Protein AF-A0A3M9ZTN8-F1 (afdb_monomer_lite)

Radius of gyration: 15.37 Å; chains: 1; bounding box: 34×34×35 Å

Secondary structure (DSSP, 8-state):
--GGGS---S---TTTS-HIIIIIHHHHHH-SEEEEEES---HHHHHHHHHHSHHHHTTSSEEEEEE-----HHHHHHHHHHHS---SS--GGGTTTSSTT--

pLDDT: mean 78.93, std 18.33, range [30.03, 96.69]

Foldseek 3Di:
DAPVPQDADPDDDPVPDPCVVRPVVVDLQHDQEDEEEEADDDPVVVLCSCAVHPCNQQNSHDYYYHYVDDDDPVRVVVVCVQPVDPDGGRNSPVVVPPPPVPD

Structure (mmCIF, N/CA/C/O backbone):
data_AF-A0A3M9ZTN8-F1
#
_entry.id   AF-A0A3M9ZTN8-F1
#
loop_
_atom_site.group_PDB
_atom_site.id
_atom_site.type_symbol
_atom_site.label_atom_id
_atom_site.label_alt_id
_atom_site.label_comp_id
_atom_site.label_asym_id
_atom_site.label_entity_id
_atom_site.label_seq_id
_atom_site.pdbx_PDB_ins_code
_atom_site.Cartn_x
_atom_site.Cartn_y
_atom_site.Cartn_z
_atom_site.occupancy
_atom_site.B_iso_or_equiv
_atom_site.auth_seq_id
_atom_site.auth_comp_id
_atom_site.auth_asym_id
_atom_site.auth_atom_id
_atom_site.pdbx_PDB_model_num
ATOM 1 N N . MET A 1 1 ? -10.813 4.410 13.315 1.00 75.19 1 MET A N 1
ATOM 2 C CA . MET A 1 1 ? -11.211 3.034 12.984 1.00 75.19 1 MET A CA 1
ATOM 3 C C . MET A 1 1 ? -9.934 2.231 12.808 1.00 75.19 1 MET A C 1
ATOM 5 O O . MET A 1 1 ? -8.999 2.741 12.196 1.00 75.19 1 MET A O 1
ATOM 9 N N . SER A 1 2 ? -9.822 1.067 13.442 1.00 88.12 2 SER A N 1
ATOM 10 C CA . SER A 1 2 ? -8.647 0.196 13.299 1.00 88.12 2 SER A CA 1
ATOM 11 C C . SER A 1 2 ? -8.806 -0.742 12.097 1.00 88.12 2 SER A C 1
ATOM 13 O O . SER A 1 2 ? -9.921 -0.993 11.655 1.00 88.12 2 SER A O 1
ATOM 15 N N . LEU A 1 3 ? -7.709 -1.308 11.575 1.00 93.00 3 LEU A N 1
ATOM 16 C CA . LEU A 1 3 ? -7.790 -2.294 10.481 1.00 93.00 3 LEU A CA 1
ATOM 17 C C . LEU A 1 3 ? -8.637 -3.529 10.842 1.00 93.00 3 LEU A C 1
ATOM 19 O O . LEU A 1 3 ? -9.155 -4.181 9.948 1.00 93.00 3 LEU A O 1
ATOM 23 N N . LYS A 1 4 ? -8.784 -3.843 12.138 1.00 92.31 4 LYS A N 1
ATOM 24 C CA . LYS A 1 4 ? -9.593 -4.974 12.623 1.00 92.31 4 LYS A CA 1
ATOM 25 C C . LYS A 1 4 ? -11.100 -4.728 12.526 1.00 92.31 4 LYS A C 1
ATOM 27 O O . LYS A 1 4 ? -11.866 -5.672 12.637 1.00 92.31 4 LYS A O 1
ATOM 32 N N . GLU A 1 5 ? -11.509 -3.469 12.392 1.00 94.69 5 GLU A N 1
ATOM 33 C CA . GLU A 1 5 ? -12.914 -3.057 12.289 1.00 94.69 5 GLU A CA 1
ATOM 34 C C . GLU A 1 5 ? -13.371 -2.930 10.831 1.00 94.69 5 GLU A C 1
ATOM 36 O O . GLU A 1 5 ? -14.537 -2.638 10.584 1.00 94.69 5 GLU A O 1
ATOM 41 N N . ILE A 1 6 ? -12.460 -3.103 9.868 1.00 95.19 6 ILE A N 1
ATOM 42 C CA . ILE A 1 6 ? -12.795 -3.066 8.447 1.00 95.19 6 ILE A CA 1
ATOM 43 C C . ILE A 1 6 ? -13.374 -4.424 8.065 1.00 95.19 6 ILE A C 1
ATOM 45 O O . ILE A 1 6 ? -12.719 -5.450 8.246 1.00 95.19 6 ILE A O 1
ATOM 49 N N . ASP A 1 7 ? -14.581 -4.408 7.511 1.00 94.94 7 ASP A N 1
ATOM 50 C CA . ASP A 1 7 ? -15.203 -5.589 6.928 1.00 94.94 7 ASP A CA 1
ATOM 51 C C . ASP A 1 7 ? -14.527 -5.905 5.587 1.00 94.94 7 ASP A C 1
ATOM 53 O O . ASP A 1 7 ? -14.660 -5.158 4.616 1.00 94.94 7 ASP A O 1
ATOM 57 N N . LEU A 1 8 ? -13.714 -6.961 5.564 1.00 95.31 8 LEU A N 1
ATOM 58 C CA . LEU A 1 8 ? -12.953 -7.388 4.394 1.00 95.31 8 LEU A CA 1
ATOM 59 C C . LEU A 1 8 ? -13.432 -8.767 3.947 1.00 95.31 8 LEU A C 1
ATOM 61 O O . LEU A 1 8 ? -13.597 -9.668 4.767 1.00 95.31 8 LEU A O 1
ATOM 65 N N . LYS A 1 9 ? -13.557 -8.956 2.630 1.00 95.75 9 LYS A N 1
ATOM 66 C CA . LYS A 1 9 ? -13.735 -10.283 2.033 1.00 95.75 9 LYS A CA 1
ATOM 67 C C . LYS A 1 9 ? -12.527 -11.174 2.338 1.00 95.75 9 LYS A C 1
ATOM 69 O O . LYS A 1 9 ? -11.395 -10.695 2.427 1.00 95.75 9 LYS A O 1
ATOM 74 N N . GLU A 1 10 ? -12.769 -12.478 2.421 1.00 95.00 10 GLU A N 1
ATOM 75 C CA . GLU A 1 10 ? -11.701 -13.480 2.534 1.00 95.00 10 GLU A CA 1
ATOM 76 C C . GLU A 1 10 ? -10.827 -13.534 1.271 1.00 95.00 10 GLU A C 1
ATOM 78 O O . GLU A 1 10 ? -9.620 -13.756 1.356 1.00 95.00 10 GLU A O 1
ATOM 83 N N . GLU A 1 11 ? -11.425 -13.281 0.103 1.00 96.00 11 GLU A N 1
ATOM 84 C CA . GLU A 1 11 ? -10.753 -13.259 -1.193 1.00 96.00 11 GLU A CA 1
ATOM 85 C C . GLU A 1 11 ? -11.188 -12.034 -2.004 1.00 96.00 11 GLU A C 1
ATOM 87 O O . GLU A 1 11 ? -12.361 -11.657 -2.015 1.00 96.00 11 GLU A O 1
ATOM 92 N N . TYR A 1 12 ? -10.226 -11.451 -2.719 1.00 96.25 12 TYR A N 1
ATOM 93 C CA . TYR A 1 12 ? -10.460 -10.437 -3.739 1.00 96.25 12 TYR A CA 1
ATOM 94 C C . TYR A 1 12 ? -9.850 -10.897 -5.057 1.00 96.25 12 TYR A C 1
ATOM 96 O O . TYR A 1 12 ? -8.690 -11.311 -5.114 1.00 96.25 12 TYR A O 1
ATOM 104 N N . ARG A 1 13 ? -10.616 -10.763 -6.132 1.00 94.75 13 ARG A N 1
ATOM 105 C CA . ARG A 1 13 ? -10.252 -11.162 -7.484 1.00 94.75 13 ARG A CA 1
ATOM 106 C C . ARG A 1 13 ? -10.281 -9.962 -8.411 1.00 94.75 13 ARG A C 1
ATOM 108 O O . ARG A 1 13 ? -11.320 -9.351 -8.610 1.00 94.75 13 ARG A O 1
ATOM 115 N N . SER A 1 14 ? -9.153 -9.642 -9.038 1.00 90.00 14 SER A N 1
ATOM 116 C CA . SER A 1 14 ? -9.021 -8.412 -9.836 1.00 90.00 14 SER A CA 1
ATOM 117 C C . SER A 1 14 ? -9.903 -8.380 -11.083 1.00 90.00 14 SER A C 1
ATOM 119 O O . SER A 1 14 ? -10.125 -7.315 -11.644 1.00 90.00 14 SER A O 1
ATOM 121 N N . ASP A 1 15 ? -10.359 -9.543 -11.549 1.00 94.31 15 ASP A N 1
ATOM 122 C CA . ASP A 1 15 ? -11.289 -9.680 -12.671 1.00 94.31 15 ASP A CA 1
ATOM 123 C C . ASP A 1 15 ? -12.760 -9.482 -12.271 1.00 94.31 15 ASP A C 1
ATOM 125 O O . ASP A 1 15 ? -13.619 -9.415 -13.147 1.00 94.31 15 ASP A O 1
ATOM 129 N N . LYS A 1 16 ? -13.060 -9.405 -10.969 1.00 95.81 16 LYS A N 1
ATOM 130 C CA . LYS A 1 16 ? -14.431 -9.350 -10.438 1.00 95.81 16 LYS A CA 1
ATOM 131 C C . LYS A 1 16 ? -14.669 -8.187 -9.484 1.00 95.81 16 LYS A C 1
ATOM 133 O O . LYS A 1 16 ? -15.743 -7.598 -9.513 1.00 95.81 16 LYS A O 1
ATOM 138 N N . ASP A 1 17 ? -13.688 -7.889 -8.647 1.00 96.69 17 ASP A N 1
ATOM 139 C CA . ASP A 1 17 ? -13.784 -6.932 -7.556 1.00 96.69 17 ASP A CA 1
ATOM 140 C C . A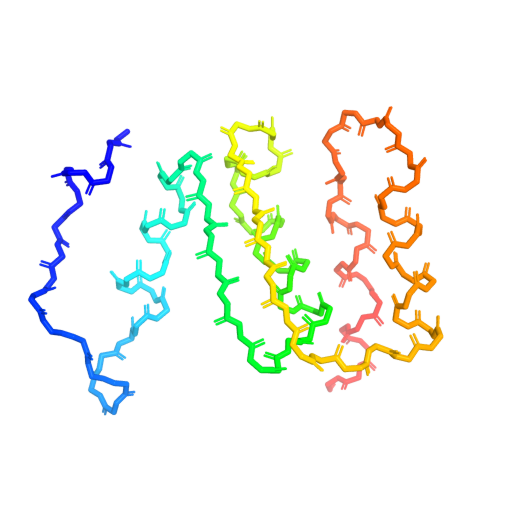SP A 1 17 ? -13.024 -5.649 -7.892 1.00 96.69 17 ASP A C 1
ATOM 142 O O . ASP A 1 17 ? -11.932 -5.679 -8.475 1.00 96.69 17 ASP A O 1
ATOM 146 N N . ASP A 1 18 ? -13.547 -4.512 -7.431 1.00 94.19 18 ASP A N 1
ATOM 147 C CA . ASP A 1 18 ? -12.773 -3.275 -7.407 1.00 94.19 18 ASP A CA 1
ATOM 148 C C . ASP A 1 18 ? -11.830 -3.295 -6.198 1.00 94.19 18 ASP A C 1
ATOM 150 O O . ASP A 1 18 ? -12.076 -2.680 -5.162 1.00 94.19 18 ASP A O 1
ATOM 154 N N . ILE A 1 19 ? -10.710 -4.012 -6.327 1.00 92.69 19 ILE A N 1
ATOM 155 C CA . ILE A 1 19 ? -9.709 -4.148 -5.254 1.00 92.69 19 ILE A CA 1
ATOM 156 C C . ILE A 1 19 ? -9.215 -2.775 -4.769 1.00 92.69 19 ILE A C 1
ATOM 158 O O . ILE A 1 19 ? -8.842 -2.610 -3.604 1.00 92.69 19 ILE A O 1
ATOM 162 N N . VAL A 1 20 ? -9.193 -1.771 -5.650 1.00 87.81 20 VAL A N 1
ATOM 163 C CA . VAL A 1 20 ? -8.735 -0.430 -5.286 1.00 87.81 20 VAL A CA 1
ATOM 164 C C . VAL A 1 20 ? -9.688 0.182 -4.270 1.00 87.81 20 VAL A C 1
ATOM 166 O O . VAL A 1 20 ? -9.242 0.574 -3.190 1.00 87.81 20 VAL A O 1
ATOM 169 N N . SER A 1 21 ? -10.976 0.236 -4.596 1.00 90.62 21 SER A N 1
ATOM 170 C CA . SER A 1 21 ? -11.989 0.862 -3.745 1.00 90.62 21 SER A CA 1
ATOM 171 C C . SER A 1 21 ? -12.362 -0.005 -2.543 1.00 90.62 21 SER A C 1
ATOM 173 O O . SER A 1 21 ? -12.534 0.518 -1.445 1.00 90.62 21 SER A O 1
ATOM 175 N N . GLU A 1 22 ? -12.447 -1.322 -2.728 1.00 93.88 22 GLU A N 1
ATOM 176 C CA . GLU A 1 22 ? -12.965 -2.259 -1.725 1.00 93.88 22 GLU A CA 1
ATOM 177 C C . GLU A 1 22 ? -11.906 -2.718 -0.715 1.00 93.88 22 GLU A C 1
ATOM 179 O O . GLU A 1 22 ? -12.232 -2.950 0.444 1.00 93.88 22 GLU A O 1
ATOM 184 N N . PHE A 1 23 ? -10.633 -2.821 -1.114 1.00 93.44 23 PHE A N 1
ATOM 185 C CA . PHE A 1 23 ? -9.561 -3.295 -0.230 1.00 93.44 23 PHE A CA 1
ATOM 186 C C . PHE A 1 23 ? -8.539 -2.201 0.080 1.00 93.44 23 PHE A C 1
ATOM 188 O O . PHE A 1 23 ? -8.303 -1.864 1.245 1.00 93.44 23 PHE A O 1
ATOM 195 N N . PHE A 1 24 ? -7.913 -1.620 -0.949 1.00 90.75 24 PHE A N 1
ATOM 196 C CA . PHE A 1 24 ? -6.806 -0.688 -0.733 1.00 90.75 24 PHE A CA 1
ATOM 197 C C . PHE A 1 24 ? -7.260 0.609 -0.077 1.00 90.75 24 PHE A C 1
ATOM 199 O O . PHE A 1 24 ? -6.607 1.057 0.861 1.00 90.75 24 PHE A O 1
ATOM 206 N N . PHE A 1 25 ? -8.359 1.208 -0.531 1.00 91.25 25 PHE A N 1
ATOM 207 C CA . PHE A 1 25 ? -8.842 2.476 0.006 1.00 91.25 25 PHE A CA 1
ATOM 208 C C . PHE A 1 25 ? -9.154 2.413 1.512 1.00 91.25 25 PHE A C 1
ATOM 210 O O . PHE A 1 25 ? -8.581 3.218 2.258 1.00 91.25 25 PHE A O 1
ATOM 217 N N . PRO A 1 26 ? -9.969 1.460 2.014 1.00 93.25 26 PRO A N 1
ATOM 218 C CA . PRO A 1 26 ? -10.252 1.373 3.444 1.00 93.25 26 PRO A CA 1
ATOM 219 C C . PRO A 1 26 ? -9.004 1.014 4.262 1.00 93.25 26 PRO A C 1
ATOM 221 O O . PRO A 1 26 ? -8.781 1.612 5.319 1.00 93.25 26 PRO A O 1
ATOM 224 N N . CYS A 1 27 ? -8.140 0.120 3.767 1.00 94.44 27 CYS A N 1
ATOM 225 C CA . CYS A 1 27 ? -6.913 -0.254 4.472 1.00 94.44 27 CYS A CA 1
ATOM 226 C C . CYS A 1 27 ? -5.920 0.911 4.559 1.00 94.44 27 CYS A C 1
ATOM 228 O O . CYS A 1 27 ? -5.423 1.237 5.638 1.00 94.44 27 CYS A O 1
ATOM 230 N N . LEU A 1 28 ? -5.631 1.567 3.434 1.00 92.62 28 LEU A N 1
ATOM 231 C CA . LEU A 1 28 ? -4.657 2.653 3.372 1.00 92.62 28 LEU A CA 1
ATOM 232 C C . LEU A 1 28 ? -5.129 3.881 4.146 1.00 92.62 28 LEU A C 1
ATOM 234 O O . LEU A 1 28 ? -4.291 4.509 4.782 1.00 92.62 28 LEU A O 1
ATOM 238 N N . SER A 1 29 ? -6.436 4.160 4.188 1.00 91.81 29 SER A N 1
ATOM 239 C CA . SER A 1 29 ? -7.010 5.263 4.976 1.00 91.81 29 SER A CA 1
ATOM 240 C C . SER A 1 29 ? -6.850 5.082 6.489 1.00 91.81 29 SER A C 1
ATOM 242 O O . SER A 1 29 ? -6.729 6.065 7.218 1.00 91.81 29 SER A O 1
ATOM 244 N N . ASN A 1 30 ? -6.852 3.834 6.972 1.00 93.19 30 ASN A N 1
ATOM 245 C CA . ASN A 1 30 ? -6.899 3.518 8.406 1.00 93.19 30 ASN A CA 1
ATOM 246 C C . ASN A 1 30 ? -5.600 2.909 8.956 1.00 93.19 30 ASN A C 1
ATOM 248 O O . ASN A 1 30 ? -5.452 2.745 10.168 1.00 93.19 30 ASN A O 1
ATOM 252 N N . CYS A 1 31 ? -4.641 2.561 8.097 1.00 93.44 31 CYS A N 1
ATOM 253 C CA . CYS A 1 31 ? -3.372 2.001 8.545 1.00 93.44 31 CYS A CA 1
ATOM 254 C C . CYS A 1 31 ? -2.494 3.055 9.243 1.00 93.44 31 CYS A C 1
ATOM 256 O O . CYS A 1 31 ? -2.529 4.245 8.933 1.00 93.44 31 CYS A O 1
ATOM 258 N N . VAL A 1 32 ? -1.643 2.596 10.163 1.00 93.62 32 VAL A N 1
ATOM 259 C CA . VAL A 1 32 ? -0.523 3.388 10.716 1.00 93.62 32 VAL A CA 1
ATOM 260 C C . VAL A 1 32 ? 0.784 3.129 9.960 1.00 93.62 32 VAL A C 1
ATOM 262 O O . VAL A 1 32 ? 1.788 3.823 10.140 1.00 93.62 32 VAL A O 1
ATOM 265 N N . ARG A 1 33 ? 0.798 2.091 9.121 1.00 92.56 33 ARG A N 1
ATOM 266 C CA . ARG A 1 33 ? 1.958 1.667 8.351 1.00 92.56 33 ARG A CA 1
ATOM 267 C C . ARG A 1 33 ? 1.528 0.868 7.130 1.00 92.56 33 ARG A C 1
ATOM 269 O O . ARG A 1 33 ? 0.691 -0.021 7.253 1.00 92.56 33 ARG A O 1
ATOM 276 N N . TYR A 1 34 ? 2.161 1.153 6.001 1.00 92.19 34 TYR A N 1
ATOM 277 C CA . TYR A 1 34 ? 2.050 0.385 4.773 1.00 92.19 34 TYR A CA 1
ATOM 278 C C . TYR A 1 34 ? 3.437 -0.085 4.336 1.00 92.19 34 TYR A C 1
ATOM 280 O O . TYR A 1 34 ? 4.295 0.733 4.000 1.00 92.19 34 TYR A O 1
ATOM 288 N N . ASP A 1 35 ? 3.645 -1.399 4.367 1.00 92.31 35 ASP A N 1
ATOM 289 C CA . ASP A 1 35 ? 4.902 -2.048 4.004 1.00 92.31 35 ASP A CA 1
ATOM 290 C C . ASP A 1 35 ? 4.701 -2.859 2.725 1.00 92.31 35 ASP A C 1
ATOM 292 O O . ASP A 1 35 ? 3.797 -3.692 2.658 1.00 92.31 35 ASP A O 1
ATOM 296 N N . ARG A 1 36 ? 5.531 -2.629 1.703 1.00 90.88 36 ARG A N 1
ATOM 297 C CA . ARG A 1 36 ? 5.420 -3.342 0.423 1.00 90.88 36 ARG A CA 1
ATOM 298 C C . ARG A 1 36 ? 6.786 -3.775 -0.108 1.00 90.88 36 ARG A C 1
ATOM 300 O O . ARG A 1 36 ? 7.742 -3.005 -0.071 1.00 90.88 36 ARG A O 1
ATOM 307 N N . CYS A 1 37 ? 6.859 -4.982 -0.660 1.00 93.25 37 CYS A N 1
ATOM 308 C CA . CYS A 1 37 ? 7.970 -5.428 -1.499 1.00 93.25 37 CYS A CA 1
ATOM 309 C C . CYS A 1 37 ? 7.436 -5.636 -2.919 1.00 93.25 37 CYS A C 1
ATOM 311 O O . CYS A 1 37 ? 6.460 -6.365 -3.094 1.00 93.25 37 CYS A O 1
ATOM 313 N N . VAL A 1 38 ? 8.007 -4.953 -3.911 1.00 88.94 38 VAL A N 1
ATOM 314 C CA . VAL A 1 38 ? 7.553 -5.025 -5.312 1.00 88.94 38 VAL A CA 1
ATOM 315 C C . VAL A 1 38 ? 8.711 -4.962 -6.283 1.00 88.94 38 VAL A C 1
ATOM 317 O O . VAL A 1 38 ? 9.649 -4.198 -6.087 1.00 88.94 38 VAL A O 1
ATOM 320 N N . ASP A 1 39 ? 8.615 -5.691 -7.386 1.00 88.00 39 ASP A N 1
ATOM 321 C CA . ASP A 1 39 ? 9.645 -5.625 -8.422 1.00 88.00 39 ASP A CA 1
ATOM 322 C C . ASP A 1 39 ? 9.619 -4.281 -9.171 1.00 88.00 39 ASP A C 1
ATOM 324 O O . ASP A 1 39 ? 10.641 -3.613 -9.309 1.00 88.00 39 ASP A O 1
ATOM 328 N N . PHE A 1 40 ? 8.427 -3.806 -9.545 1.00 83.69 40 PHE A N 1
ATOM 329 C CA . PHE A 1 40 ? 8.238 -2.547 -10.265 1.00 83.69 40 PHE A CA 1
ATOM 330 C C . PHE A 1 40 ? 7.396 -1.547 -9.465 1.00 83.69 40 PHE A C 1
ATOM 332 O O . PHE A 1 40 ? 6.337 -1.888 -8.936 1.00 83.69 40 PHE A O 1
ATOM 339 N N . LEU A 1 41 ? 7.836 -0.287 -9.430 1.00 85.00 41 LEU A N 1
ATOM 340 C CA . LEU A 1 41 ? 7.100 0.826 -8.839 1.00 85.00 41 LEU A CA 1
ATOM 341 C C . LEU A 1 41 ? 7.309 2.090 -9.670 1.00 85.00 41 LEU A C 1
ATOM 343 O O . LEU A 1 41 ? 8.441 2.476 -9.937 1.00 85.00 41 LEU A O 1
ATOM 347 N N . SER A 1 42 ? 6.222 2.799 -9.973 1.00 82.62 42 SER A N 1
ATOM 348 C CA . SER A 1 42 ? 6.326 4.160 -10.495 1.00 82.62 42 SER A CA 1
ATOM 349 C C . SER A 1 42 ? 6.353 5.194 -9.364 1.00 82.62 42 SER 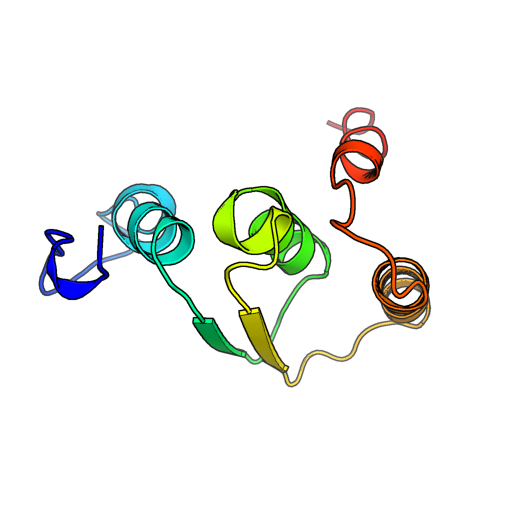A C 1
ATOM 351 O O . SER A 1 42 ? 5.642 5.066 -8.362 1.00 82.62 42 SER A O 1
ATOM 353 N N . ILE A 1 43 ? 7.101 6.282 -9.560 1.00 79.25 43 ILE A N 1
ATOM 354 C CA . ILE A 1 43 ? 7.054 7.456 -8.673 1.00 79.25 43 ILE A CA 1
ATOM 355 C C . ILE A 1 43 ? 5.632 7.985 -8.514 1.00 79.25 43 ILE A C 1
ATOM 357 O O . ILE A 1 43 ? 5.227 8.361 -7.415 1.00 79.25 43 ILE A O 1
ATOM 361 N N . HIS A 1 44 ? 4.867 7.988 -9.606 1.00 80.25 44 HIS A N 1
ATOM 362 C CA . HIS A 1 44 ? 3.494 8.468 -9.600 1.00 80.25 44 HIS A CA 1
ATOM 363 C C . HIS A 1 44 ? 2.636 7.689 -8.601 1.00 80.25 44 HIS A C 1
ATOM 365 O O . HIS A 1 44 ? 1.935 8.298 -7.804 1.00 80.25 44 HIS A O 1
ATOM 371 N N . THR A 1 45 ? 2.758 6.360 -8.570 1.00 81.69 45 THR A N 1
ATOM 372 C CA . THR A 1 45 ? 2.041 5.512 -7.611 1.00 81.69 45 THR A CA 1
ATOM 373 C C . THR A 1 45 ? 2.374 5.888 -6.167 1.00 81.69 45 THR A C 1
ATOM 375 O O . THR A 1 45 ? 1.465 6.026 -5.353 1.00 81.69 45 THR A O 1
ATOM 378 N N . LEU A 1 46 ? 3.656 6.093 -5.843 1.00 79.75 46 LEU A N 1
ATOM 379 C CA . LEU A 1 46 ? 4.067 6.441 -4.479 1.00 79.75 46 LEU A CA 1
ATOM 380 C C . LEU A 1 46 ? 3.504 7.798 -4.040 1.00 79.75 46 LEU A C 1
ATOM 382 O O . LEU A 1 46 ? 2.998 7.925 -2.928 1.00 79.75 46 LEU A O 1
ATOM 386 N N . ILE A 1 47 ? 3.576 8.790 -4.927 1.00 79.06 47 ILE A N 1
ATOM 387 C CA . ILE A 1 47 ? 3.048 10.139 -4.701 1.00 79.06 47 ILE A CA 1
ATOM 388 C C . ILE A 1 47 ? 1.529 10.102 -4.530 1.00 79.06 47 ILE A C 1
ATOM 390 O O . ILE A 1 47 ? 0.988 10.723 -3.619 1.00 79.06 47 ILE A O 1
ATOM 394 N N . THR A 1 48 ? 0.835 9.353 -5.386 1.00 82.00 48 THR A N 1
ATOM 395 C CA . THR A 1 48 ? -0.616 9.204 -5.297 1.00 82.00 48 THR A CA 1
ATOM 396 C C . THR A 1 48 ? -1.004 8.617 -3.947 1.00 82.00 48 THR A C 1
ATOM 398 O O . THR A 1 48 ? -1.855 9.188 -3.278 1.00 82.00 48 THR A O 1
ATOM 401 N N . ILE A 1 49 ? -0.339 7.554 -3.483 1.00 80.25 49 ILE A N 1
ATOM 402 C CA . ILE A 1 49 ? -0.634 6.968 -2.166 1.00 80.25 49 ILE A CA 1
ATOM 403 C C . ILE A 1 49 ? -0.309 7.954 -1.035 1.00 80.25 49 ILE A C 1
ATOM 405 O O . ILE A 1 49 ? -1.126 8.133 -0.137 1.00 80.25 49 ILE A O 1
ATOM 409 N N . SER A 1 50 ? 0.851 8.618 -1.061 1.00 75.81 50 SER A N 1
ATOM 410 C CA . SER A 1 50 ? 1.259 9.507 0.037 1.00 75.81 50 SER A CA 1
ATOM 411 C C . SER A 1 50 ? 0.354 10.731 0.199 1.00 75.81 50 SER A C 1
ATOM 413 O O . SER A 1 50 ? 0.236 11.261 1.302 1.00 75.81 50 SER A O 1
ATOM 415 N N . MET A 1 51 ? -0.290 11.170 -0.884 1.00 75.38 51 MET A N 1
ATOM 416 C CA . MET A 1 51 ? -1.137 12.360 -0.899 1.00 75.38 51 MET A CA 1
ATOM 417 C C . MET A 1 51 ? -2.636 12.065 -0.851 1.00 75.38 51 MET A C 1
ATOM 419 O O . MET A 1 51 ? -3.398 12.928 -0.422 1.00 75.38 51 MET A O 1
ATOM 423 N N . ALA A 1 52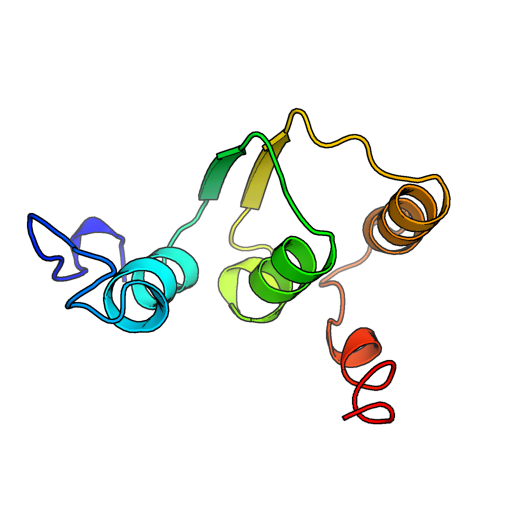 ? -3.076 10.903 -1.341 1.00 77.62 52 ALA A N 1
ATOM 424 C CA . ALA A 1 52 ? -4.498 10.575 -1.425 1.00 77.62 52 ALA A CA 1
ATOM 425 C C . ALA A 1 52 ? -5.124 10.331 -0.049 1.00 77.62 52 ALA A C 1
ATOM 427 O O . ALA A 1 52 ? -6.315 10.584 0.119 1.00 77.62 52 ALA A O 1
ATOM 428 N N . PHE A 1 53 ? -4.336 9.880 0.930 1.00 85.31 53 PHE A N 1
ATOM 429 C CA . PHE A 1 53 ? -4.845 9.551 2.257 1.00 85.31 53 PHE A CA 1
ATOM 430 C C . PHE A 1 53 ? -4.340 10.524 3.321 1.00 85.31 53 PHE A C 1
ATOM 432 O O . PHE A 1 53 ? -3.145 10.803 3.452 1.00 85.31 53 PHE A O 1
ATOM 439 N N . GLU A 1 54 ? -5.283 11.026 4.116 1.00 84.62 54 GLU A N 1
ATOM 440 C CA . GLU A 1 54 ? -5.041 12.046 5.136 1.00 84.62 54 GLU A CA 1
ATOM 441 C C . GLU A 1 54 ? -4.063 11.569 6.225 1.00 84.62 54 GLU A C 1
ATOM 443 O O . GLU A 1 54 ? -3.257 12.346 6.739 1.00 84.62 54 GLU A O 1
ATOM 448 N N . ASN A 1 55 ? -4.087 10.279 6.568 1.00 86.06 55 ASN A N 1
ATOM 449 C CA . ASN A 1 55 ? -3.164 9.688 7.536 1.00 86.06 55 ASN A CA 1
ATOM 450 C C . ASN A 1 55 ? -1.693 9.796 7.088 1.00 86.06 55 ASN A C 1
ATOM 452 O O . ASN A 1 55 ? -0.838 10.114 7.91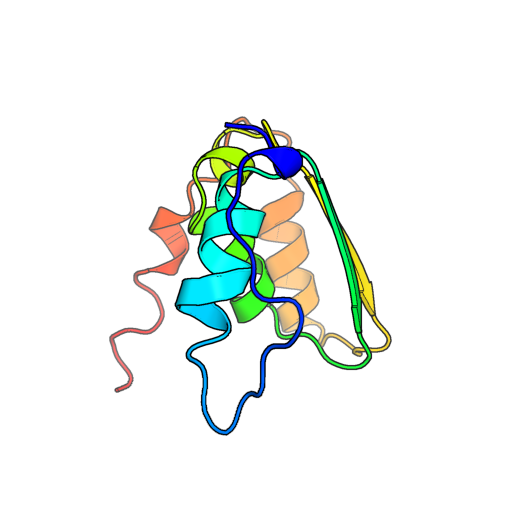6 1.00 86.06 55 ASN A O 1
ATOM 456 N N . PHE A 1 56 ? -1.389 9.590 5.803 1.00 85.88 56 PHE A N 1
ATOM 457 C CA . PHE A 1 56 ? -0.042 9.770 5.258 1.00 85.88 56 PHE A CA 1
ATOM 458 C C . PHE A 1 56 ? 0.313 11.250 5.136 1.00 85.88 56 PHE A C 1
ATOM 460 O O . PHE A 1 56 ? 1.383 11.650 5.595 1.00 85.88 56 PHE A O 1
ATOM 467 N N . ALA A 1 57 ? -0.597 12.073 4.606 1.00 82.00 57 ALA A N 1
ATOM 468 C CA . ALA A 1 57 ? -0.369 13.508 4.442 1.00 82.00 57 ALA A CA 1
ATOM 469 C C . ALA A 1 57 ? -0.059 14.207 5.781 1.00 82.00 57 ALA A C 1
ATOM 471 O O . ALA A 1 57 ? 0.878 14.997 5.876 1.00 82.00 57 ALA A O 1
ATOM 472 N N . MET A 1 58 ? -0.782 13.850 6.849 1.00 83.19 58 MET A N 1
ATOM 473 C CA . MET A 1 58 ? -0.568 14.383 8.201 1.00 83.19 58 MET A CA 1
ATOM 474 C C . MET A 1 58 ? 0.594 13.720 8.961 1.00 83.19 58 MET A C 1
ATOM 476 O O . MET A 1 58 ? 0.827 14.047 10.124 1.00 83.19 58 MET A O 1
ATOM 480 N N . GLY A 1 59 ? 1.306 12.761 8.358 1.00 81.31 59 GLY A N 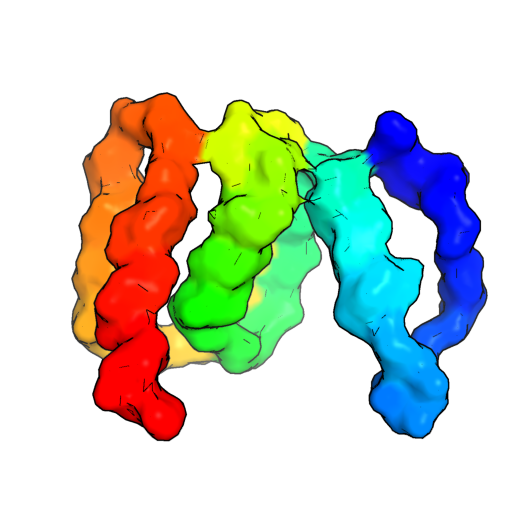1
ATOM 481 C CA . GLY A 1 59 ? 2.405 12.038 9.009 1.00 81.31 59 GLY A CA 1
ATOM 482 C C . GLY A 1 59 ? 1.972 11.091 10.138 1.00 81.31 59 GLY A C 1
ATOM 483 O O . GLY A 1 59 ? 2.808 10.663 10.932 1.00 81.31 59 GLY A O 1
ATOM 484 N N . ARG A 1 60 ? 0.679 10.748 10.216 1.00 87.50 60 ARG A N 1
ATOM 485 C CA . ARG A 1 60 ? 0.119 9.775 11.174 1.00 87.50 60 ARG A CA 1
ATOM 486 C C . ARG A 1 60 ? 0.393 8.325 10.761 1.00 87.50 60 ARG A C 1
ATOM 488 O O . ARG A 1 60 ? 0.339 7.431 11.602 1.00 87.50 60 ARG A O 1
ATOM 495 N N . ALA A 1 61 ? 0.712 8.100 9.489 1.00 90.12 61 ALA A N 1
ATOM 496 C CA . ALA A 1 61 ? 1.057 6.798 8.938 1.00 90.12 61 ALA A CA 1
ATOM 497 C C . ALA A 1 61 ? 2.365 6.846 8.135 1.00 90.12 61 ALA A C 1
ATOM 499 O O . ALA A 1 61 ? 2.760 7.893 7.620 1.00 90.12 61 ALA A O 1
ATOM 500 N N . LYS A 1 62 ? 3.054 5.702 8.031 1.00 89.50 62 LYS A N 1
ATOM 501 C CA . LYS A 1 62 ? 4.336 5.572 7.312 1.00 89.50 62 LYS A CA 1
ATOM 502 C C . LYS A 1 62 ? 4.224 4.622 6.125 1.00 89.50 62 LYS A C 1
ATOM 504 O O . LYS A 1 62 ? 3.676 3.535 6.272 1.00 89.50 62 LYS A O 1
ATOM 509 N N . ILE A 1 63 ? 4.821 4.988 4.993 1.00 87.56 63 ILE A N 1
ATOM 510 C CA . ILE A 1 63 ? 4.991 4.100 3.834 1.00 87.56 63 ILE A CA 1
ATOM 511 C C . ILE A 1 63 ? 6.443 3.622 3.807 1.00 87.56 63 ILE A C 1
ATOM 513 O O . ILE A 1 63 ? 7.359 4.442 3.875 1.00 87.56 63 ILE A O 1
ATOM 517 N N . ARG A 1 64 ? 6.661 2.308 3.709 1.00 88.88 64 ARG A N 1
ATOM 518 C CA . ARG A 1 64 ? 7.984 1.703 3.507 1.00 88.88 64 ARG A CA 1
ATOM 519 C C . ARG A 1 64 ? 7.922 0.757 2.321 1.00 88.88 64 ARG A C 1
ATOM 521 O O . ARG A 1 64 ? 7.002 -0.052 2.212 1.00 88.88 64 ARG A O 1
ATOM 528 N N . MET A 1 65 ? 8.908 0.851 1.438 1.00 87.06 65 MET A N 1
ATOM 529 C CA . MET A 1 65 ? 8.939 0.023 0.245 1.00 87.06 65 MET A CA 1
ATOM 530 C C . MET A 1 65 ? 10.339 -0.490 -0.051 1.00 87.06 65 MET A C 1
ATOM 532 O O . MET A 1 65 ? 11.308 0.261 0.032 1.00 87.06 65 MET A O 1
ATOM 536 N N . ILE A 1 66 ? 10.416 -1.767 -0.412 1.00 89.88 66 ILE A N 1
ATOM 537 C CA . ILE A 1 66 ? 11.597 -2.391 -1.005 1.00 89.88 66 ILE A CA 1
ATOM 538 C C . ILE A 1 66 ? 11.253 -2.662 -2.463 1.00 89.88 66 ILE A C 1
ATOM 540 O O . ILE A 1 66 ? 10.191 -3.221 -2.752 1.00 89.88 66 ILE A O 1
ATOM 544 N N . THR A 1 67 ? 12.120 -2.242 -3.383 1.00 88.25 67 THR A N 1
ATOM 545 C CA . THR A 1 67 ? 11.881 -2.473 -4.803 1.00 88.25 67 THR A CA 1
ATOM 546 C C . THR A 1 67 ? 13.142 -2.802 -5.581 1.00 88.25 67 THR A C 1
ATOM 548 O O . THR A 1 67 ? 14.206 -2.255 -5.300 1.00 88.25 67 THR A O 1
ATOM 551 N N . GLY A 1 68 ? 12.996 -3.705 -6.556 1.00 87.69 68 GLY A N 1
ATOM 552 C CA . GLY A 1 68 ? 14.007 -3.986 -7.578 1.00 87.69 68 GLY A CA 1
ATOM 553 C C . GLY A 1 68 ? 14.033 -2.942 -8.699 1.00 87.69 68 GLY A C 1
ATOM 554 O O . GLY A 1 68 ? 14.922 -2.973 -9.553 1.00 87.69 68 GLY A O 1
ATOM 555 N N . HIS A 1 69 ? 13.084 -1.999 -8.696 1.00 87.38 69 HIS A N 1
ATOM 556 C CA . HIS A 1 69 ? 12.939 -1.013 -9.750 1.00 87.38 69 HIS A CA 1
ATOM 557 C C . HIS A 1 69 ? 14.168 -0.102 -9.845 1.00 87.38 69 HIS A C 1
ATOM 559 O O . HIS A 1 69 ? 14.547 0.587 -8.894 1.00 87.38 69 HIS A O 1
ATOM 565 N N . ARG A 1 70 ? 14.776 -0.065 -11.033 1.00 85.00 70 ARG A N 1
ATOM 566 C CA . ARG A 1 70 ? 15.887 0.837 -11.339 1.00 85.00 70 ARG A CA 1
ATOM 567 C C . ARG A 1 70 ? 15.341 2.202 -11.735 1.00 85.00 70 ARG A C 1
ATOM 569 O O . ARG A 1 70 ? 14.972 2.415 -12.887 1.00 85.00 70 ARG A O 1
ATOM 576 N N . PHE A 1 71 ? 15.315 3.116 -10.774 1.00 83.25 71 PHE A N 1
ATOM 577 C CA . PHE A 1 71 ? 14.957 4.508 -11.022 1.00 83.25 71 PHE A CA 1
ATOM 578 C C . PHE A 1 71 ? 15.973 5.183 -11.939 1.00 83.25 71 PHE A C 1
ATOM 580 O O . PHE A 1 71 ? 17.184 4.985 -11.800 1.00 83.25 71 PHE A O 1
ATOM 587 N N . ARG A 1 72 ? 15.477 6.007 -12.864 1.00 87.06 72 ARG A N 1
ATOM 588 C CA . ARG A 1 72 ? 16.341 6.870 -13.671 1.00 87.06 72 ARG A CA 1
ATOM 589 C C . ARG A 1 72 ? 16.842 8.049 -12.840 1.00 87.06 72 ARG A C 1
ATOM 591 O O . ARG A 1 72 ? 16.336 8.340 -11.756 1.00 87.06 72 ARG A O 1
ATOM 598 N N . THR A 1 73 ? 17.825 8.775 -13.350 1.00 86.56 73 THR A N 1
ATOM 599 C CA . THR A 1 73 ? 18.346 9.962 -12.660 1.00 86.56 73 THR A CA 1
ATOM 600 C C . THR A 1 73 ? 17.259 11.022 -12.456 1.00 86.56 73 THR A C 1
ATOM 602 O O . THR A 1 73 ? 17.212 11.662 -11.407 1.00 86.56 73 THR A O 1
ATOM 605 N N . GLU A 1 74 ? 16.337 11.181 -13.409 1.00 85.38 74 GLU A N 1
ATOM 606 C CA . GLU A 1 74 ? 15.209 12.113 -13.293 1.00 85.38 74 GLU A CA 1
ATOM 607 C C . GLU A 1 74 ? 14.273 11.725 -12.145 1.00 85.38 74 GLU A C 1
ATOM 609 O O . GLU A 1 74 ? 13.835 12.584 -11.379 1.00 85.38 74 GLU A O 1
ATOM 614 N N . ASP A 1 75 ? 14.026 10.426 -11.992 1.00 82.44 75 ASP A N 1
ATOM 615 C CA . ASP A 1 75 ? 13.197 9.855 -10.937 1.00 82.44 75 ASP A CA 1
ATOM 616 C C . ASP A 1 75 ? 13.813 10.119 -9.550 1.00 82.44 75 ASP A C 1
ATOM 618 O O . ASP A 1 75 ? 13.161 10.638 -8.639 1.00 82.44 75 ASP A O 1
ATOM 622 N N . LEU A 1 76 ? 15.116 9.857 -9.408 1.00 82.25 76 LEU A N 1
ATOM 623 C CA . LEU A 1 76 ? 15.868 10.126 -8.179 1.00 82.25 76 LEU A CA 1
ATOM 624 C C . LEU A 1 76 ? 15.898 11.621 -7.826 1.00 82.25 76 LEU A C 1
ATOM 626 O O . LEU A 1 76 ? 15.802 11.981 -6.651 1.00 82.25 76 LEU A O 1
ATOM 630 N N . ASN A 1 77 ? 15.965 12.501 -8.827 1.00 84.12 77 ASN A N 1
ATOM 631 C CA . ASN A 1 77 ? 15.892 13.950 -8.629 1.00 84.12 77 ASN A CA 1
ATOM 632 C C . ASN A 1 77 ? 14.517 14.413 -8.129 1.00 84.12 77 ASN A C 1
ATOM 634 O O . ASN A 1 77 ? 14.421 15.384 -7.376 1.00 84.12 77 ASN A O 1
ATOM 638 N N . VAL A 1 78 ? 13.437 13.745 -8.539 1.00 80.88 78 VAL A N 1
ATOM 639 C CA . VAL A 1 78 ? 12.100 14.010 -7.995 1.00 80.88 78 VAL A CA 1
ATOM 640 C C . VAL A 1 78 ? 12.036 13.556 -6.540 1.00 80.88 78 VAL A C 1
ATOM 642 O O . VAL A 1 78 ? 11.606 14.330 -5.686 1.00 80.88 78 VAL A O 1
ATOM 645 N N . PHE A 1 79 ? 12.535 12.358 -6.226 1.00 76.00 79 PHE A N 1
ATOM 646 C CA . PHE A 1 79 ? 12.593 11.885 -4.843 1.00 76.00 79 PHE A CA 1
ATOM 647 C C . PHE A 1 79 ? 13.406 12.807 -3.939 1.00 76.00 79 PHE A C 1
ATOM 649 O O . PHE A 1 79 ? 12.936 13.160 -2.859 1.00 76.00 79 PHE A O 1
ATOM 656 N N . SER A 1 80 ? 14.584 13.254 -4.375 1.00 76.62 80 SER A N 1
ATOM 657 C CA . SER A 1 80 ? 15.404 14.161 -3.573 1.00 76.62 80 SER A CA 1
ATOM 658 C C . SER A 1 80 ? 14.675 15.477 -3.307 1.00 76.62 80 SER A C 1
ATOM 660 O O . SER A 1 80 ? 14.652 15.932 -2.171 1.00 76.62 80 SER A O 1
ATOM 662 N N . LYS A 1 81 ? 13.974 16.061 -4.285 1.00 76.12 81 LYS A N 1
ATOM 663 C CA . LYS A 1 81 ? 13.171 17.281 -4.071 1.00 76.12 81 LYS A CA 1
ATOM 664 C C . LYS A 1 81 ? 12.009 17.075 -3.096 1.00 76.12 81 LYS A C 1
ATOM 666 O O . LYS A 1 81 ? 11.721 17.973 -2.310 1.00 76.12 81 LYS A O 1
ATOM 671 N N . ILE A 1 82 ? 11.363 15.912 -3.141 1.00 68.44 82 ILE A N 1
ATOM 672 C CA . ILE A 1 82 ? 10.229 15.567 -2.271 1.00 68.44 82 ILE A CA 1
ATOM 673 C C . ILE A 1 82 ? 10.694 15.298 -0.832 1.00 68.44 82 ILE A C 1
ATOM 675 O O . ILE A 1 82 ? 10.033 15.727 0.110 1.00 68.44 82 ILE A O 1
ATOM 679 N N . PHE A 1 83 ? 11.837 14.628 -0.655 1.00 66.94 83 PHE A N 1
ATOM 680 C CA . PHE A 1 83 ? 12.297 14.129 0.646 1.00 66.94 83 PHE A CA 1
ATOM 681 C C . PHE A 1 83 ? 13.455 14.926 1.287 1.00 66.94 83 PHE A C 1
ATOM 683 O O . PHE A 1 83 ? 13.778 14.678 2.445 1.00 66.94 83 PHE A O 1
ATOM 690 N N . SER A 1 84 ? 14.084 15.886 0.590 1.00 63.84 84 SER A N 1
ATOM 691 C CA . SER A 1 84 ? 15.229 16.674 1.110 1.00 63.84 84 SER A CA 1
ATOM 692 C C . SER A 1 84 ? 14.862 17.782 2.099 1.00 63.84 84 SER A C 1
ATOM 694 O O . SER A 1 84 ? 15.740 18.269 2.809 1.00 63.84 84 SER A O 1
ATOM 696 N N . LYS A 1 85 ? 13.592 18.194 2.190 1.00 52.47 85 LYS A N 1
ATOM 697 C CA . LYS A 1 85 ? 13.151 19.144 3.219 1.00 52.47 85 LYS A CA 1
ATOM 698 C C . LYS A 1 85 ? 12.553 18.384 4.407 1.00 52.47 85 LYS A C 1
ATOM 700 O O . LYS A 1 85 ? 11.506 17.758 4.239 1.00 52.47 85 LYS A O 1
ATOM 705 N N . PRO A 1 86 ? 13.122 18.484 5.624 1.00 51.44 86 PRO A N 1
ATOM 706 C CA . PRO A 1 86 ? 12.414 18.092 6.830 1.00 51.44 86 PRO A CA 1
ATOM 707 C C . PRO A 1 86 ? 11.396 19.192 7.141 1.00 51.44 86 PRO A C 1
ATOM 709 O O . PRO A 1 86 ? 11.635 20.074 7.959 1.00 51.44 86 PRO A O 1
ATOM 712 N N . SER A 1 87 ? 10.265 19.213 6.444 1.00 42.97 87 SER A N 1
ATOM 713 C CA . SER A 1 87 ? 9.200 20.159 6.760 1.00 42.97 87 SER A CA 1
ATOM 714 C C . SER A 1 87 ? 7.863 19.453 6.732 1.00 42.97 87 SER A C 1
ATOM 716 O O . SER A 1 87 ? 7.476 18.911 5.701 1.00 42.97 87 SER A O 1
ATOM 718 N N . LYS A 1 88 ? 7.205 19.475 7.899 1.00 46.34 88 LYS A N 1
ATOM 719 C CA . LYS A 1 88 ? 5.752 19.447 8.108 1.00 46.34 88 LYS A CA 1
ATOM 720 C C . LYS A 1 88 ? 4.966 19.225 6.811 1.00 46.34 88 LYS A C 1
ATOM 722 O O . LYS A 1 88 ? 4.914 20.138 5.999 1.00 46.34 88 LYS A O 1
ATOM 727 N N . SER A 1 89 ? 4.336 18.055 6.682 1.00 49.16 89 SER A N 1
ATOM 728 C CA . SER A 1 89 ? 3.272 17.778 5.709 1.00 49.16 89 SER A CA 1
ATOM 729 C C . SER A 1 89 ? 3.600 18.237 4.278 1.00 49.16 89 SER A C 1
ATOM 731 O O . SER A 1 89 ? 3.234 19.337 3.871 1.00 49.16 89 SER A O 1
ATOM 733 N N . PHE A 1 90 ? 4.261 17.383 3.494 1.00 49.12 90 PHE A N 1
ATOM 734 C CA . PHE A 1 90 ? 4.464 17.601 2.058 1.00 49.12 90 PHE A CA 1
ATOM 735 C C . PHE A 1 90 ? 3.116 17.897 1.368 1.00 49.12 90 PHE A C 1
ATOM 737 O O . PHE A 1 90 ? 2.259 17.020 1.253 1.00 49.12 90 PHE A O 1
ATOM 744 N N . GLU A 1 91 ? 2.899 19.147 0.943 1.00 47.38 91 GLU A N 1
ATOM 745 C CA . GLU A 1 91 ? 1.669 19.557 0.265 1.00 47.38 91 GLU A CA 1
ATOM 746 C C . GLU A 1 91 ? 1.628 18.986 -1.152 1.00 47.38 91 GLU A C 1
ATOM 748 O O . GLU A 1 91 ? 2.103 19.571 -2.128 1.00 47.38 91 GLU A O 1
ATOM 753 N N . GLY A 1 92 ? 0.970 17.840 -1.278 1.00 45.88 92 GLY A N 1
ATOM 754 C CA . GLY A 1 92 ? 0.756 17.169 -2.548 1.00 45.88 92 GLY A CA 1
ATOM 755 C C . GLY A 1 92 ? 0.054 17.989 -3.641 1.00 45.88 92 GLY A C 1
ATOM 756 O O . GLY A 1 92 ? 0.085 17.643 -4.823 1.00 45.88 92 GLY A O 1
ATOM 757 N N . LYS A 1 93 ? -0.552 19.127 -3.291 1.00 46.19 93 LYS A N 1
ATOM 758 C CA . LYS A 1 93 ? -1.201 20.027 -4.255 1.00 46.19 93 LYS A CA 1
ATOM 759 C C . LYS A 1 93 ? -0.254 20.517 -5.361 1.00 46.19 93 LYS A C 1
ATOM 761 O O . LYS A 1 93 ? -0.744 20.815 -6.447 1.00 46.19 93 LYS A O 1
ATOM 766 N N . LEU A 1 94 ? 1.069 20.520 -5.152 1.00 44.81 94 LEU A N 1
ATOM 767 C CA . LEU A 1 94 ? 2.032 20.949 -6.177 1.00 44.81 94 LEU A CA 1
ATOM 768 C C . LEU A 1 94 ? 2.081 20.044 -7.424 1.00 44.81 94 LEU A C 1
ATOM 770 O O . LEU A 1 94 ? 2.463 20.512 -8.493 1.00 44.81 94 LEU A O 1
ATOM 774 N N . ILE A 1 95 ? 1.690 18.767 -7.323 1.00 48.19 95 ILE A N 1
ATOM 775 C CA . ILE A 1 95 ? 1.872 17.793 -8.419 1.00 48.19 95 ILE A CA 1
ATOM 776 C C . ILE A 1 95 ? 0.616 17.659 -9.295 1.00 48.19 95 ILE A C 1
ATOM 778 O O . ILE A 1 95 ? 0.713 17.240 -10.449 1.00 48.19 95 ILE A O 1
ATOM 782 N N . LYS A 1 96 ? -0.552 18.115 -8.816 1.00 45.56 96 LYS A N 1
ATOM 783 C CA . LYS A 1 96 ? -1.807 18.085 -9.595 1.00 45.56 96 LYS A CA 1
ATOM 784 C C . LYS A 1 96 ? -1.728 18.868 -10.915 1.00 45.56 96 LYS A C 1
ATOM 786 O O . LYS A 1 96 ? -2.400 18.497 -11.870 1.00 45.56 96 LYS A O 1
ATOM 791 N N . ASN A 1 97 ? -0.886 19.899 -11.003 1.00 37.50 97 ASN A N 1
ATOM 792 C CA . ASN A 1 97 ? -0.898 20.825 -12.142 1.00 37.50 97 ASN A CA 1
ATOM 793 C C . ASN A 1 97 ? 0.063 20.476 -13.290 1.00 37.50 97 ASN A C 1
ATOM 795 O O . ASN A 1 97 ? -0.028 21.090 -14.350 1.00 37.50 97 ASN A O 1
ATOM 799 N N . ALA A 1 98 ? 0.959 19.496 -13.138 1.00 40.62 98 ALA A N 1
ATOM 800 C CA . ALA A 1 98 ? 1.975 19.232 -14.164 1.00 40.62 98 ALA A CA 1
ATOM 801 C C . ALA A 1 98 ? 1.509 18.310 -15.312 1.00 40.62 98 ALA A C 1
ATOM 803 O O . ALA A 1 98 ? 2.204 18.229 -16.321 1.00 40.62 98 ALA A O 1
ATOM 804 N N . LYS A 1 99 ? 0.369 17.607 -15.193 1.00 39.72 99 LYS A N 1
ATOM 805 C CA . LYS A 1 99 ? -0.011 16.547 -16.156 1.00 39.72 99 LYS A CA 1
ATOM 806 C C . LYS A 1 99 ? -1.481 16.472 -16.597 1.00 39.72 99 LYS A C 1
ATOM 808 O O . LYS A 1 99 ? -1.842 15.515 -17.265 1.00 39.72 99 LYS A O 1
ATOM 813 N N . ILE A 1 100 ? -2.311 17.486 -16.338 1.00 35.94 100 ILE A N 1
ATOM 814 C CA . ILE A 1 100 ? -3.657 17.568 -16.964 1.00 35.94 100 ILE A CA 1
ATOM 815 C C . ILE A 1 100 ? -3.597 18.222 -18.367 1.00 35.94 100 ILE A C 1
ATOM 817 O O . ILE A 1 100 ? -4.597 18.318 -19.061 1.00 35.94 100 ILE A O 1
ATOM 821 N N . LYS A 1 101 ? -2.415 18.638 -18.844 1.00 30.03 101 LYS A N 1
ATOM 822 C CA . LYS A 1 101 ? -2.236 19.212 -20.194 1.00 30.03 101 LYS A CA 1
ATOM 823 C C . LYS A 1 101 ? -1.908 18.198 -21.300 1.00 30.03 101 LYS A C 1
ATOM 825 O O . LYS A 1 101 ? -1.605 18.621 -22.409 1.00 30.03 101 LYS A O 1
ATOM 830 N N . SER A 1 102 ? -1.928 16.895 -21.025 1.00 34.03 102 SER A N 1
ATOM 831 C CA . SER A 1 102 ? -1.619 15.877 -22.043 1.00 34.03 102 SER A CA 1
ATOM 832 C C . SER A 1 102 ? -2.522 14.642 -21.983 1.00 34.03 102 SER A C 1
ATOM 834 O O . SER A 1 102 ? -2.044 13.529 -22.201 1.00 34.03 102 SER A O 1
ATOM 836 N N . LEU A 1 103 ? -3.800 14.842 -21.656 1.00 34.91 103 LEU A N 1
ATOM 837 C CA . LEU A 1 103 ? -4.876 13.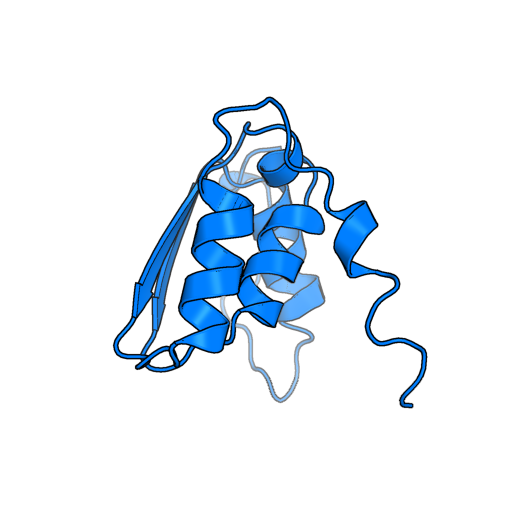955 -22.098 1.00 34.91 103 LEU A CA 1
ATOM 838 C C . LEU A 1 103 ? -5.613 14.655 -23.237 1.00 34.91 103 LEU A C 1
ATOM 840 O O . LEU A 1 103 ? -5.857 15.873 -23.080 1.00 34.91 103 LEU A O 1
#

Sequence (103 aa):
MSLKEIDLKEEYRSDKDDIVSEFFFPCLSNCVRYDRCVDFLSIHTLITISMAFENFAMGRAKIRMITGHRFRTEDLNVFSKIFSKPSKSFEGKLIKNAKIKSL